Protein AF-A0A531M6L3-F1 (afdb_monomer_lite)

Sequence (122 aa):
MSPLDHKNKARGGADDLPPEIDIEDEALEEIVEPVGPDVAFTAIDWTPHAGDAEGMVGAEVIQTLVKRLPNAPGVYRMMNAAGDVLYVGKARSLKKRVTNYAQGRFHTNRIGRMVRETSTME

Secondary structure (DSSP, 8-state):
----------------PPPP---------------S---TTT----PPPTTSSTT--THHHHHHHGGG--SS-EEEEEE-TTS-EEEEEEESSHHHHHHHHHTT--SSHHHHHHHHH--EE-

Radius of gyration: 31.49 Å; chains: 1; bounding box: 61×101×41 Å

Structure (mmCIF, N/CA/C/O backbone):
data_AF-A0A531M6L3-F1
#
_entry.id   AF-A0A531M6L3-F1
#
loop_
_atom_site.group_PDB
_atom_site.id
_atom_site.type_symbol
_atom_site.label_atom_id
_atom_site.label_alt_id
_atom_site.label_comp_id
_atom_site.label_asym_id
_atom_site.label_entity_id
_atom_site.label_seq_id
_atom_site.pdbx_PDB_ins_code
_atom_site.Cartn_x
_atom_site.Cartn_y
_atom_site.Cartn_z
_atom_site.occupancy
_atom_site.B_iso_or_equiv
_atom_site.auth_seq_id
_atom_site.auth_comp_id
_atom_site.auth_asym_id
_atom_site.auth_atom_id
_atom_site.pdbx_PDB_model_num
ATOM 1 N N . MET A 1 1 ? -38.359 -91.789 29.175 1.00 40.00 1 MET A N 1
ATOM 2 C CA . MET A 1 1 ? -38.162 -90.998 30.406 1.00 40.00 1 MET A CA 1
ATOM 3 C C . MET A 1 1 ? -38.745 -89.608 30.184 1.00 40.00 1 MET A C 1
ATOM 5 O O . MET A 1 1 ? -38.185 -88.911 29.359 1.00 40.00 1 MET A O 1
ATOM 9 N N . SER A 1 2 ? -39.877 -89.306 30.839 1.00 48.59 2 SER A N 1
ATOM 10 C CA . SER A 1 2 ? -40.284 -88.049 31.517 1.00 48.59 2 SER A CA 1
ATOM 11 C C . SER A 1 2 ? -39.943 -86.638 30.961 1.00 48.59 2 SER A C 1
ATOM 13 O O . SER A 1 2 ? -38.944 -86.463 30.281 1.00 48.59 2 SER A O 1
ATOM 15 N N . PRO A 1 3 ? -40.767 -85.609 31.272 1.00 59.28 3 PRO A N 1
ATOM 16 C CA . PRO A 1 3 ? -41.603 -84.909 30.286 1.00 59.28 3 PRO A CA 1
ATOM 17 C C . PRO A 1 3 ? -41.522 -83.363 30.420 1.00 59.28 3 PRO A C 1
ATOM 19 O O . PRO A 1 3 ? -40.656 -82.856 31.124 1.00 59.28 3 PRO A O 1
ATOM 22 N N . LEU A 1 4 ? -42.508 -82.668 29.827 1.00 49.72 4 LEU A N 1
ATOM 23 C CA . LEU A 1 4 ? -43.088 -81.357 30.202 1.00 49.72 4 LEU A CA 1
ATOM 24 C C . LEU A 1 4 ? -42.875 -80.193 29.212 1.00 49.72 4 LEU A C 1
ATOM 26 O O . LEU A 1 4 ? -41.966 -79.385 29.325 1.00 49.72 4 LEU A O 1
ATOM 30 N N . ASP A 1 5 ? -43.798 -80.136 28.252 1.00 52.47 5 ASP A N 1
ATOM 31 C CA . ASP A 1 5 ? -44.897 -79.163 28.204 1.00 52.47 5 ASP A CA 1
ATOM 32 C C . ASP A 1 5 ? -44.679 -77.638 28.039 1.00 52.47 5 ASP A C 1
ATOM 34 O O . ASP A 1 5 ? -44.152 -76.937 28.894 1.00 52.47 5 ASP A O 1
ATOM 38 N N . HIS A 1 6 ? -45.400 -77.162 27.013 1.00 45.28 6 HIS A N 1
ATOM 39 C CA . HIS A 1 6 ? -46.195 -75.929 26.908 1.00 45.28 6 HIS A CA 1
ATOM 40 C C . HIS A 1 6 ? -45.560 -74.578 26.515 1.00 45.28 6 HIS A C 1
ATOM 42 O O . HIS A 1 6 ? -44.973 -73.881 27.332 1.00 45.28 6 HIS A O 1
ATOM 48 N N . LYS A 1 7 ? -46.046 -74.113 25.339 1.00 48.91 7 LYS A N 1
ATOM 49 C CA . LYS A 1 7 ? -46.479 -72.729 24.995 1.00 48.91 7 LYS A CA 1
ATOM 50 C C . LYS A 1 7 ? -45.342 -71.693 24.824 1.00 48.91 7 LYS A C 1
ATOM 52 O O . LYS A 1 7 ? -44.389 -71.687 25.569 1.00 48.91 7 LYS A O 1
ATOM 57 N N . ASN A 1 8 ? -45.361 -70.719 23.910 1.00 43.75 8 ASN A N 1
ATOM 58 C CA . ASN A 1 8 ? -46.429 -70.100 23.131 1.00 43.75 8 ASN A CA 1
ATOM 59 C C . ASN A 1 8 ? -45.804 -69.135 22.086 1.00 43.75 8 ASN A C 1
ATOM 61 O O . ASN A 1 8 ? -44.927 -68.355 22.432 1.00 43.75 8 ASN A O 1
ATOM 65 N N . LYS A 1 9 ? -46.369 -69.115 20.873 1.00 43.97 9 LYS A N 1
ATOM 66 C CA . LYS A 1 9 ? -46.815 -67.926 20.108 1.00 43.97 9 LYS A CA 1
ATOM 67 C C . LYS A 1 9 ? -45.833 -66.782 19.755 1.00 43.97 9 LYS A C 1
ATOM 69 O O . LYS A 1 9 ? -45.601 -65.871 20.537 1.00 43.97 9 LYS A O 1
ATOM 74 N N . ALA A 1 10 ? -45.457 -66.799 18.471 1.00 50.31 10 ALA A N 1
ATOM 75 C CA . ALA A 1 10 ? -45.560 -65.754 17.433 1.00 50.31 10 ALA A CA 1
ATOM 76 C C . ALA A 1 10 ? -45.588 -64.265 17.821 1.00 50.31 10 ALA A C 1
ATOM 78 O O . ALA A 1 10 ? -46.482 -63.888 18.575 1.00 50.31 10 ALA A O 1
ATOM 79 N N . ARG A 1 11 ? -44.785 -63.443 17.109 1.00 40.28 11 ARG A N 1
ATOM 80 C CA . ARG A 1 11 ? -45.147 -62.248 16.278 1.00 40.28 11 ARG A CA 1
ATOM 81 C C . ARG A 1 11 ? -44.000 -62.018 15.266 1.00 40.28 11 ARG A C 1
ATOM 83 O O . ARG A 1 11 ? -42.865 -62.253 15.647 1.00 40.28 11 ARG A O 1
ATOM 90 N N . GLY A 1 12 ? -44.257 -61.836 13.963 1.00 34.22 12 GLY A N 1
ATOM 91 C CA . GLY A 1 12 ? -44.400 -60.526 13.284 1.00 34.22 12 GLY A CA 1
ATOM 92 C C . GLY A 1 12 ? -43.007 -59.997 12.894 1.00 34.22 12 GLY A C 1
ATOM 93 O O . GLY A 1 12 ? -42.131 -60.033 13.738 1.00 34.22 12 GLY A O 1
ATOM 94 N N . GLY A 1 13 ? -42.661 -59.547 11.691 1.00 33.59 13 GLY A N 1
ATOM 95 C CA . GLY A 1 13 ? -43.360 -59.060 10.501 1.00 33.59 13 GLY A CA 1
ATOM 96 C C . GLY A 1 13 ? -42.416 -58.036 9.831 1.00 33.59 13 GLY A C 1
ATOM 97 O O . GLY A 1 13 ? -41.628 -57.442 10.558 1.00 33.59 13 GLY A O 1
ATOM 98 N N . ALA A 1 14 ? -42.542 -57.838 8.509 1.00 42.88 14 ALA A N 1
ATOM 99 C CA . ALA A 1 14 ? -41.983 -56.736 7.694 1.00 42.88 14 ALA A CA 1
ATOM 100 C C . ALA A 1 14 ? -40.436 -56.626 7.639 1.00 42.88 14 ALA A C 1
ATOM 102 O O . ALA A 1 14 ? -39.769 -56.448 8.648 1.00 42.88 14 ALA A O 1
ATOM 103 N N . ASP A 1 15 ? -39.821 -56.948 6.500 1.00 45.75 15 ASP A N 1
ATOM 104 C CA . ASP A 1 15 ? -39.516 -56.036 5.374 1.00 45.75 15 ASP A CA 1
ATOM 105 C C . ASP A 1 15 ? -38.333 -55.087 5.662 1.00 45.75 15 ASP A C 1
ATOM 107 O O . ASP A 1 15 ? -38.419 -54.195 6.501 1.00 45.75 15 ASP A O 1
ATOM 111 N N . ASP A 1 16 ? -37.241 -55.349 4.933 1.00 56.94 16 ASP A N 1
ATOM 112 C CA . ASP A 1 16 ? -36.065 -54.526 4.606 1.00 56.94 16 ASP A CA 1
ATOM 113 C C . ASP A 1 16 ? -35.764 -53.290 5.474 1.00 56.94 16 ASP A C 1
ATOM 115 O O . ASP A 1 16 ? -36.230 -52.176 5.221 1.00 56.94 16 ASP A O 1
ATOM 119 N N . LEU A 1 17 ? -34.834 -53.472 6.415 1.00 57.38 17 LEU A N 1
ATOM 120 C CA . LEU A 1 17 ? -34.028 -52.391 6.978 1.00 57.38 17 LEU A CA 1
ATOM 121 C C . LEU A 1 17 ? -32.728 -52.279 6.153 1.00 57.38 17 LEU A C 1
ATOM 123 O O . LEU A 1 17 ? -32.042 -53.295 5.999 1.00 57.38 17 LEU A O 1
ATOM 127 N N . PRO A 1 18 ? -32.350 -51.102 5.618 1.00 56.09 18 PRO A N 1
ATOM 128 C CA . PRO A 1 18 ? -31.022 -50.931 5.033 1.00 56.09 18 PRO A CA 1
ATOM 129 C C . PRO A 1 18 ? -29.949 -51.096 6.126 1.00 56.09 18 PRO A C 1
ATOM 131 O O . PRO A 1 18 ? -30.222 -50.779 7.287 1.00 56.09 18 PRO A O 1
ATOM 134 N N . PRO A 1 19 ? -28.743 -51.591 5.791 1.00 54.16 19 PRO A N 1
ATOM 135 C CA . PRO A 1 19 ? -27.685 -51.763 6.777 1.00 54.16 19 PRO A CA 1
ATOM 136 C C . PRO A 1 19 ? -27.291 -50.409 7.372 1.00 54.16 19 PRO A C 1
ATOM 138 O O . PRO A 1 19 ? -27.102 -49.432 6.642 1.00 54.16 19 PRO A O 1
ATOM 141 N N . GLU A 1 20 ? -27.175 -50.373 8.699 1.00 43.44 20 GLU A N 1
ATOM 142 C CA . GLU A 1 20 ? -26.568 -49.268 9.432 1.00 43.44 20 GLU A CA 1
ATOM 143 C C . GLU A 1 20 ? -25.143 -49.078 8.906 1.00 43.44 20 GLU A C 1
ATOM 145 O O . GLU A 1 20 ? -24.317 -49.991 8.931 1.00 43.44 20 GLU A O 1
ATOM 150 N N . ILE A 1 21 ? -24.885 -47.905 8.338 1.00 48.72 21 ILE A N 1
ATOM 151 C CA . ILE A 1 21 ? -23.533 -47.483 8.007 1.00 48.72 21 ILE A CA 1
ATOM 152 C C . ILE A 1 21 ? -22.967 -46.958 9.322 1.00 48.72 21 ILE A C 1
ATOM 154 O O . ILE A 1 21 ? -23.379 -45.889 9.775 1.00 48.72 21 ILE A O 1
ATOM 158 N N . ASP A 1 22 ? -22.066 -47.727 9.930 1.00 42.38 22 ASP A N 1
ATOM 159 C CA . ASP A 1 22 ? -21.177 -47.254 10.988 1.00 42.38 22 ASP A CA 1
ATOM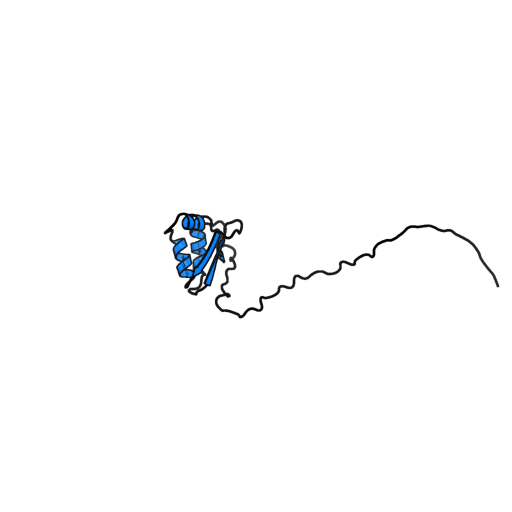 160 C C . ASP A 1 22 ? -20.369 -46.076 10.428 1.00 42.38 22 ASP A C 1
ATOM 162 O O . ASP A 1 22 ? -19.387 -46.252 9.707 1.00 42.38 22 ASP A O 1
ATOM 166 N N . ILE A 1 23 ? -20.816 -44.850 10.706 1.00 50.38 23 ILE A N 1
ATOM 167 C CA . ILE A 1 23 ? -20.025 -43.639 10.470 1.00 50.38 23 ILE A CA 1
ATOM 168 C C . ILE A 1 23 ? -19.167 -43.429 11.719 1.00 50.38 23 ILE A C 1
ATOM 170 O O . ILE A 1 23 ? -19.399 -42.529 12.520 1.00 50.38 23 ILE A O 1
ATOM 174 N N . GLU A 1 24 ? -18.187 -44.309 11.887 1.00 51.41 24 GLU A N 1
ATOM 175 C CA . GLU A 1 24 ? -17.017 -44.077 12.725 1.00 51.41 24 GLU A CA 1
ATOM 176 C C . GLU A 1 24 ? -15.829 -43.880 11.783 1.00 51.41 24 GLU A C 1
ATOM 178 O O . GLU A 1 24 ? -15.058 -44.798 11.527 1.00 51.41 24 GLU A O 1
ATOM 183 N N . ASP A 1 25 ? -15.710 -42.684 11.211 1.00 49.97 25 ASP A N 1
ATOM 184 C CA . ASP A 1 25 ? -14.441 -42.250 10.631 1.00 49.97 25 ASP A CA 1
ATOM 185 C C . ASP A 1 25 ? -14.302 -40.747 10.862 1.00 49.97 25 ASP A C 1
ATOM 187 O O . ASP A 1 25 ? -14.784 -39.886 10.120 1.00 49.97 25 ASP A O 1
ATOM 191 N N . GLU A 1 26 ? -13.721 -40.450 12.017 1.00 54.16 26 GLU A N 1
ATOM 192 C CA . GLU A 1 26 ? -13.240 -39.144 12.417 1.00 54.16 26 GLU A CA 1
ATOM 193 C C . GLU A 1 26 ? -12.127 -38.762 11.438 1.00 54.16 26 GLU A C 1
ATOM 195 O O . GLU A 1 26 ? -10.960 -39.106 11.621 1.00 54.16 26 GLU A O 1
ATOM 200 N N . ALA A 1 27 ? -12.516 -38.105 10.342 1.00 51.31 27 ALA A N 1
ATOM 201 C CA . ALA A 1 27 ? -11.600 -37.533 9.372 1.00 51.31 27 ALA A CA 1
ATOM 202 C C . ALA A 1 27 ? -10.786 -36.433 10.064 1.00 51.31 27 ALA A C 1
ATOM 204 O O . ALA A 1 27 ? -11.135 -35.254 10.040 1.00 51.31 27 ALA A O 1
ATOM 205 N N . LEU A 1 28 ? -9.701 -36.850 10.716 1.00 53.31 28 LEU A N 1
ATOM 206 C CA . LEU A 1 28 ? -8.573 -36.003 11.050 1.00 53.31 28 LEU A CA 1
ATOM 207 C C . LEU A 1 28 ? -8.190 -35.281 9.760 1.00 53.31 28 LEU A C 1
ATOM 209 O O . LEU A 1 28 ? -7.718 -35.905 8.810 1.00 53.31 28 LEU A O 1
ATOM 213 N N . GLU A 1 29 ? -8.454 -33.978 9.711 1.00 51.75 29 GLU A N 1
ATOM 214 C CA . GLU A 1 29 ? -7.955 -33.109 8.656 1.00 51.75 29 GLU A CA 1
ATOM 215 C C . GLU A 1 29 ? -6.426 -33.202 8.672 1.00 51.75 29 GLU A C 1
ATOM 217 O O . GLU A 1 29 ? -5.741 -32.576 9.481 1.00 51.75 29 GLU A O 1
ATOM 222 N N . GLU A 1 30 ? -5.886 -34.060 7.811 1.00 48.41 30 GLU A N 1
ATOM 223 C CA . GLU A 1 30 ? -4.457 -34.187 7.601 1.00 48.41 30 GLU A CA 1
ATOM 224 C C . GLU A 1 30 ? -3.979 -32.875 6.973 1.00 48.41 30 GLU A C 1
ATOM 226 O O . GLU A 1 30 ? -4.286 -32.550 5.824 1.00 48.41 30 GL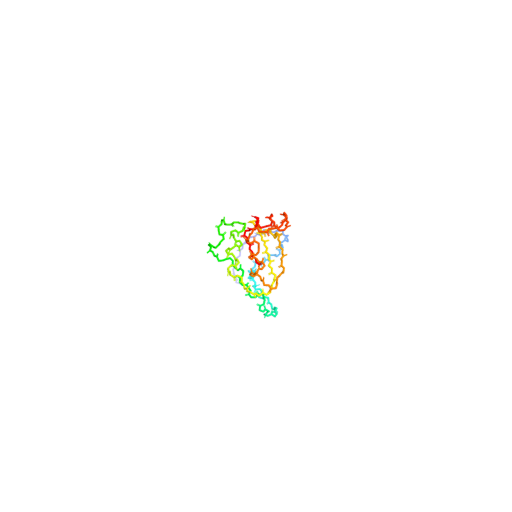U A O 1
ATOM 231 N N . ILE A 1 31 ? -3.273 -32.075 7.770 1.00 58.12 31 ILE A N 1
ATOM 232 C CA . ILE A 1 31 ? -2.652 -30.829 7.334 1.00 58.12 31 ILE A CA 1
ATOM 233 C C . ILE A 1 31 ? -1.555 -31.210 6.333 1.00 58.12 31 ILE A C 1
ATOM 235 O O . ILE A 1 31 ? -0.435 -31.544 6.713 1.00 58.12 31 ILE A O 1
ATOM 239 N N . VAL A 1 32 ? -1.887 -31.209 5.041 1.00 54.62 32 VAL A N 1
ATOM 240 C CA . VAL A 1 32 ? -0.924 -31.479 3.970 1.00 54.62 32 VAL A CA 1
ATOM 241 C C . VAL A 1 32 ? 0.046 -30.302 3.896 1.00 54.62 32 VAL A C 1
ATOM 243 O O . VAL A 1 32 ? -0.289 -29.241 3.365 1.00 54.62 32 VAL A O 1
ATOM 246 N N . GLU A 1 33 ? 1.258 -30.472 4.423 1.00 59.00 33 GLU A N 1
ATOM 247 C CA . GLU A 1 33 ? 2.310 -29.475 4.232 1.00 59.00 33 GLU A CA 1
ATOM 248 C C . GLU A 1 33 ? 2.677 -29.375 2.737 1.00 59.00 33 GLU A C 1
ATOM 250 O O . GLU A 1 33 ? 2.844 -30.398 2.061 1.00 59.00 33 GLU A O 1
ATOM 255 N N . PRO A 1 34 ? 2.792 -28.160 2.170 1.00 64.50 34 PRO A N 1
ATOM 256 C CA . PRO A 1 34 ? 3.044 -27.996 0.746 1.00 64.50 34 PRO A CA 1
ATOM 257 C C . PRO A 1 34 ? 4.459 -28.477 0.385 1.00 64.50 34 PRO A C 1
ATOM 259 O O . PRO A 1 34 ? 5.449 -27.821 0.692 1.00 64.50 34 PRO A O 1
ATOM 262 N N . VAL A 1 35 ? 4.554 -29.592 -0.350 1.00 59.53 35 VAL A N 1
ATOM 263 C CA . VAL A 1 35 ? 5.814 -30.233 -0.798 1.00 59.53 35 VAL A CA 1
ATOM 264 C C . VAL A 1 35 ? 6.473 -29.500 -1.989 1.00 59.53 35 VAL A C 1
ATOM 266 O O . VAL A 1 35 ? 6.982 -30.108 -2.932 1.00 59.53 35 VAL A O 1
ATOM 269 N N . GLY A 1 36 ? 6.417 -28.167 -1.997 1.00 62.28 36 GLY A N 1
ATOM 270 C CA . GLY A 1 36 ? 7.105 -27.330 -2.981 1.00 62.28 36 GLY A CA 1
ATOM 271 C C . GLY A 1 36 ? 8.580 -27.123 -2.615 1.00 62.28 36 GLY A C 1
ATOM 272 O O . GLY A 1 36 ? 8.949 -27.296 -1.455 1.00 62.28 36 GLY A O 1
ATOM 273 N N . PRO A 1 37 ? 9.454 -26.739 -3.566 1.00 57.16 37 PRO A N 1
ATOM 274 C CA . PRO A 1 37 ? 10.795 -26.292 -3.206 1.00 57.16 37 PRO A CA 1
ATOM 275 C C . PRO A 1 37 ? 10.684 -25.137 -2.205 1.00 57.16 37 PRO A C 1
ATOM 277 O O . PRO A 1 37 ? 9.937 -24.192 -2.462 1.00 57.16 37 PRO A O 1
ATOM 280 N N . ASP A 1 38 ? 11.431 -25.215 -1.099 1.00 55.81 38 ASP A N 1
ATOM 281 C CA . ASP A 1 38 ? 11.583 -24.136 -0.117 1.00 55.81 38 ASP A CA 1
ATOM 282 C C . ASP A 1 38 ? 12.307 -22.965 -0.787 1.00 55.81 38 ASP A C 1
ATOM 284 O O . ASP A 1 38 ? 13.532 -22.812 -0.786 1.00 55.81 38 ASP A O 1
ATOM 288 N N . VAL A 1 39 ? 11.531 -22.193 -1.532 1.00 55.75 39 VAL A N 1
ATOM 289 C CA . VAL A 1 39 ? 12.007 -21.003 -2.192 1.00 55.75 39 VAL A CA 1
ATOM 290 C C . VAL A 1 39 ? 12.009 -19.911 -1.140 1.00 55.75 39 VAL A C 1
ATOM 292 O O . VAL A 1 39 ? 10.965 -19.462 -0.696 1.00 55.75 39 VAL A O 1
ATOM 295 N N . ALA A 1 40 ? 13.188 -19.415 -0.770 1.00 54.81 40 ALA A N 1
ATOM 296 C CA . ALA A 1 40 ? 13.349 -18.388 0.265 1.00 54.81 40 ALA A CA 1
ATOM 297 C C . ALA A 1 40 ? 12.488 -17.107 0.077 1.00 54.81 40 ALA A C 1
ATOM 299 O O . ALA A 1 40 ? 12.429 -16.273 0.976 1.00 54.81 40 ALA A O 1
ATOM 300 N N . PHE A 1 41 ? 11.821 -16.920 -1.074 1.00 55.09 41 PHE A N 1
ATOM 301 C CA . PHE A 1 41 ? 10.836 -15.854 -1.286 1.00 55.09 41 PHE A CA 1
ATOM 302 C C . PHE A 1 41 ? 9.427 -16.155 -0.732 1.00 55.09 41 PHE A C 1
ATOM 304 O O . PHE A 1 41 ? 8.653 -15.211 -0.591 1.00 55.09 41 PHE A O 1
ATOM 311 N N . THR A 1 42 ? 9.072 -17.413 -0.436 1.00 57.62 42 THR A N 1
ATOM 312 C CA . THR A 1 42 ? 7.785 -17.801 0.183 1.00 57.62 42 THR A CA 1
ATOM 313 C C . THR A 1 42 ? 7.831 -17.816 1.706 1.00 57.62 42 THR A C 1
ATOM 315 O O . THR A 1 42 ? 6.779 -17.787 2.329 1.00 57.62 42 THR A O 1
ATOM 318 N N . ALA A 1 43 ? 9.017 -17.779 2.316 1.00 63.53 43 ALA A N 1
ATOM 319 C CA . ALA A 1 43 ? 9.204 -17.751 3.771 1.00 63.53 43 ALA A CA 1
ATOM 320 C C . ALA A 1 43 ? 8.956 -16.362 4.401 1.00 63.53 43 ALA A C 1
ATOM 322 O O . ALA A 1 43 ? 9.603 -15.983 5.378 1.00 63.53 43 ALA A O 1
ATOM 323 N N . ILE A 1 44 ? 8.073 -15.552 3.811 1.00 74.50 44 ILE A N 1
ATOM 324 C CA . ILE A 1 44 ? 7.679 -14.281 4.417 1.00 74.50 44 ILE A CA 1
ATOM 325 C C . ILE A 1 44 ? 6.570 -14.591 5.409 1.00 74.50 44 ILE A C 1
ATOM 327 O O . ILE A 1 44 ? 5.482 -15.007 5.022 1.00 74.50 44 ILE A O 1
ATOM 331 N N . ASP A 1 45 ? 6.866 -14.383 6.686 1.00 72.44 45 ASP A N 1
ATO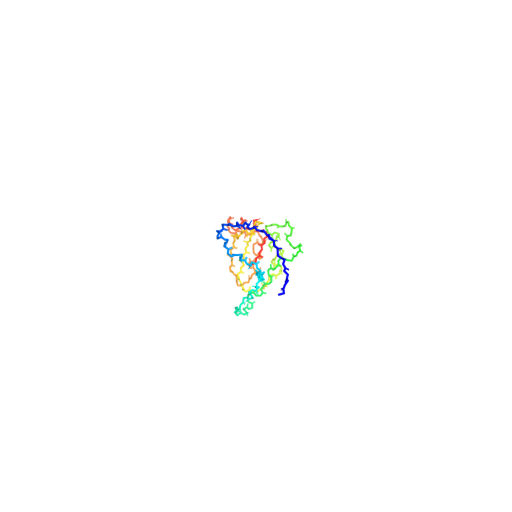M 332 C CA . ASP A 1 45 ? 5.871 -14.461 7.743 1.00 72.44 45 ASP A CA 1
ATOM 333 C C . ASP A 1 45 ? 4.925 -13.255 7.641 1.00 72.44 45 ASP A C 1
ATOM 335 O O . ASP A 1 45 ? 5.235 -12.138 8.067 1.00 72.44 45 ASP A O 1
ATOM 339 N N . TRP A 1 46 ? 3.784 -13.491 6.998 1.00 71.69 46 TRP A N 1
ATOM 340 C CA . TRP A 1 46 ? 2.679 -12.542 6.879 1.00 71.69 46 TRP A CA 1
ATOM 341 C C . TRP A 1 46 ? 1.683 -12.653 8.032 1.00 71.69 46 TRP A C 1
ATOM 343 O O . TRP A 1 46 ? 0.694 -11.919 8.049 1.00 71.69 46 TRP A O 1
ATOM 353 N N . THR A 1 47 ? 1.928 -13.549 8.994 1.00 68.62 47 THR A N 1
ATOM 354 C CA . THR A 1 47 ? 0.987 -13.827 10.073 1.00 68.62 47 THR A CA 1
ATOM 355 C C . THR A 1 47 ? 0.753 -12.540 10.866 1.00 68.62 47 THR A C 1
ATOM 357 O O . THR A 1 47 ? 1.704 -11.961 11.421 1.00 68.62 47 THR A O 1
ATOM 360 N N . PRO A 1 48 ? -0.496 -12.040 10.920 1.00 63.34 48 PRO A N 1
ATOM 361 C CA . PRO A 1 48 ? -0.819 -10.893 11.743 1.00 63.34 48 PRO A CA 1
ATOM 362 C C . PRO A 1 48 ? -0.469 -11.244 13.185 1.00 63.34 48 PRO A C 1
ATOM 364 O O . PRO A 1 48 ? -1.025 -12.175 13.762 1.00 63.34 48 PRO A O 1
ATOM 367 N N . HIS A 1 49 ? 0.480 -10.522 13.769 1.00 62.22 49 HIS A N 1
ATOM 368 C CA . HIS A 1 49 ? 0.726 -10.645 15.196 1.00 62.22 49 HIS A CA 1
ATOM 369 C C . HIS A 1 49 ? -0.377 -9.861 15.918 1.00 62.22 49 HIS A C 1
ATOM 371 O O . HIS A 1 49 ? -0.766 -8.764 15.497 1.00 62.22 49 HIS A O 1
ATOM 377 N N . ALA A 1 50 ? -0.941 -10.470 16.961 1.00 52.28 50 ALA A N 1
ATOM 378 C CA . ALA A 1 50 ? -2.038 -9.886 17.718 1.00 52.28 50 ALA A CA 1
ATOM 379 C C . ALA A 1 50 ? -1.632 -8.498 18.252 1.00 52.28 50 ALA A C 1
ATOM 381 O O . ALA A 1 50 ? -0.638 -8.371 18.966 1.00 52.28 50 ALA A O 1
ATOM 382 N N . GLY A 1 51 ? -2.399 -7.467 17.883 1.00 59.31 51 GLY A N 1
ATOM 383 C CA . GLY A 1 51 ? -2.241 -6.092 18.370 1.00 59.31 51 GLY A CA 1
ATOM 384 C C . GLY A 1 51 ? -1.644 -5.070 17.392 1.00 59.31 51 GLY A C 1
ATOM 385 O O . GLY A 1 51 ? -1.688 -3.878 17.679 1.00 59.31 51 GLY A O 1
ATOM 386 N N . ASP A 1 52 ? -1.128 -5.467 16.224 1.00 62.56 52 ASP A N 1
ATOM 387 C CA . ASP A 1 52 ? -0.408 -4.518 15.346 1.00 62.56 52 ASP A CA 1
ATOM 388 C C . ASP A 1 52 ? -1.274 -3.761 14.333 1.00 62.56 52 ASP A C 1
ATOM 390 O O . ASP A 1 52 ? -0.813 -2.818 13.690 1.00 62.56 52 ASP A O 1
ATOM 394 N N . ALA A 1 53 ? -2.525 -4.175 14.167 1.00 64.56 53 ALA A N 1
ATOM 395 C CA . ALA A 1 53 ? -3.439 -3.625 13.166 1.00 64.56 53 ALA A CA 1
ATOM 396 C C . ALA A 1 53 ? -4.882 -3.497 13.675 1.00 64.56 53 ALA A C 1
ATOM 398 O O . ALA A 1 53 ? -5.784 -3.167 12.908 1.00 64.56 53 ALA A O 1
ATOM 399 N N . GLU A 1 54 ? -5.127 -3.778 14.955 1.00 70.25 54 GLU A N 1
ATOM 400 C CA . GLU A 1 54 ? -6.481 -3.895 15.486 1.00 70.25 54 GLU A CA 1
ATOM 401 C C . GLU A 1 54 ? -7.175 -2.522 15.487 1.00 70.25 54 GLU A C 1
ATOM 403 O O . GLU A 1 54 ? -6.747 -1.582 16.154 1.00 70.25 54 GLU A O 1
ATOM 408 N N . GLY A 1 55 ? -8.211 -2.383 14.655 1.00 79.19 55 GLY A N 1
ATOM 409 C CA . GLY A 1 55 ? -8.942 -1.127 14.455 1.00 79.19 55 GLY A CA 1
ATOM 410 C C . GLY A 1 55 ? -8.276 -0.107 13.519 1.00 79.19 55 GLY A C 1
ATOM 411 O O . GLY A 1 55 ? -8.872 0.939 13.267 1.00 79.19 55 GLY A O 1
ATOM 412 N N . MET A 1 56 ? -7.088 -0.392 12.972 1.00 87.69 56 MET A N 1
ATOM 413 C CA . MET A 1 56 ? -6.424 0.479 11.995 1.00 87.69 56 MET A CA 1
ATOM 414 C C . MET A 1 56 ? -6.830 0.115 10.566 1.00 87.69 56 MET A C 1
ATOM 416 O O . MET A 1 56 ? -6.932 -1.053 10.200 1.00 87.69 56 MET A O 1
ATOM 420 N N . VAL A 1 57 ? -7.003 1.131 9.724 1.00 91.88 57 VAL A N 1
ATOM 421 C CA . VAL A 1 57 ? -7.252 0.975 8.285 1.00 91.88 57 VAL A CA 1
ATOM 422 C C . VAL A 1 57 ? -6.410 1.978 7.513 1.00 91.88 57 VAL A C 1
ATOM 424 O O . VAL A 1 57 ? -5.859 2.930 8.073 1.00 91.88 57 VAL A O 1
ATOM 427 N N . GLY A 1 58 ? -6.314 1.812 6.202 1.00 93.56 58 GLY A N 1
ATOM 428 C CA . GLY A 1 58 ? -5.742 2.863 5.385 1.00 93.56 58 GLY A CA 1
ATOM 429 C C . GLY A 1 58 ? -4.214 2.853 5.335 1.00 93.56 58 GLY A C 1
ATOM 430 O O . GLY A 1 58 ? -3.539 1.827 5.370 1.00 93.56 58 GLY A O 1
ATOM 431 N N . ALA A 1 59 ? -3.643 4.056 5.278 1.00 93.75 59 ALA A N 1
ATOM 432 C CA . ALA A 1 59 ? -2.196 4.240 5.302 1.00 93.75 59 ALA A CA 1
ATOM 433 C C . ALA A 1 59 ? -1.564 3.838 6.648 1.00 93.75 59 ALA A C 1
ATOM 435 O O . ALA A 1 59 ? -0.413 3.406 6.656 1.00 93.75 59 ALA A O 1
ATOM 436 N N . GLU A 1 60 ? -2.301 3.954 7.757 1.00 92.31 60 GLU A N 1
ATOM 437 C CA . GLU A 1 60 ? -1.800 3.666 9.107 1.00 92.31 60 GLU A CA 1
ATOM 438 C C . GLU A 1 60 ? -1.462 2.183 9.267 1.00 92.31 60 GLU A C 1
ATOM 440 O O . GLU A 1 60 ? -0.334 1.838 9.625 1.00 92.31 60 GLU A O 1
ATOM 445 N N . VAL A 1 61 ? -2.388 1.297 8.887 1.00 92.69 61 VAL A N 1
ATOM 446 C CA . VAL A 1 61 ? -2.145 -0.149 8.952 1.00 92.69 61 VAL A CA 1
ATOM 447 C C . VAL A 1 61 ? -1.024 -0.580 8.007 1.00 92.69 61 VAL A C 1
ATOM 449 O O . VAL A 1 61 ? -0.131 -1.332 8.396 1.00 92.69 61 VAL A O 1
ATOM 452 N N . ILE A 1 62 ? -0.976 -0.015 6.794 1.00 93.56 62 ILE A N 1
ATOM 453 C CA . ILE A 1 62 ? 0.107 -0.278 5.835 1.00 93.56 62 ILE A CA 1
ATOM 454 C C . ILE A 1 62 ? 1.460 0.161 6.417 1.00 93.56 62 ILE A C 1
ATOM 456 O O . ILE A 1 62 ? 2.465 -0.533 6.245 1.00 93.56 62 ILE A O 1
ATOM 460 N N . GLN A 1 63 ? 1.507 1.293 7.126 1.00 92.94 63 GLN A N 1
ATOM 461 C CA . GLN A 1 63 ? 2.725 1.794 7.761 1.00 92.94 63 GLN A CA 1
ATOM 462 C C . GLN A 1 63 ? 3.197 0.909 8.922 1.00 92.94 63 GLN A C 1
ATOM 464 O O . GLN A 1 63 ? 4.404 0.824 9.172 1.00 92.94 63 GLN A O 1
ATOM 469 N N . THR A 1 64 ? 2.288 0.237 9.623 1.00 91.31 64 THR A N 1
ATOM 470 C CA . THR A 1 64 ? 2.670 -0.739 10.647 1.00 91.31 64 THR A CA 1
ATOM 471 C C . THR A 1 64 ? 3.189 -2.026 10.012 1.00 91.31 64 THR A C 1
ATOM 473 O O . THR A 1 64 ? 4.309 -2.446 10.318 1.00 91.31 64 THR A O 1
ATOM 476 N N . LEU A 1 65 ? 2.453 -2.590 9.051 1.00 89.56 65 LEU A N 1
ATOM 477 C CA . LEU A 1 65 ? 2.808 -3.850 8.389 1.00 89.56 65 LEU A CA 1
ATOM 478 C C . LEU A 1 65 ? 4.134 -3.756 7.614 1.00 89.56 65 LEU A C 1
ATOM 480 O O . LEU A 1 65 ? 4.972 -4.656 7.690 1.00 89.56 65 LEU A O 1
ATOM 484 N N . VAL A 1 66 ? 4.408 -2.630 6.941 1.00 91.56 66 VAL A N 1
ATOM 485 C CA . VAL A 1 66 ? 5.634 -2.461 6.137 1.00 91.56 66 VAL A CA 1
ATOM 486 C C . VAL A 1 66 ? 6.932 -2.561 6.944 1.00 91.56 66 VAL A C 1
ATOM 488 O O . VAL A 1 66 ? 7.989 -2.875 6.388 1.00 91.56 66 VAL A O 1
ATOM 491 N N . LYS A 1 67 ? 6.894 -2.310 8.260 1.00 90.00 67 LYS A N 1
ATOM 492 C CA . LYS A 1 67 ? 8.092 -2.371 9.115 1.00 90.00 67 LYS A CA 1
ATOM 493 C C . LYS A 1 67 ? 8.694 -3.775 9.143 1.00 90.00 67 LYS A C 1
ATOM 495 O O . LYS A 1 67 ? 9.922 -3.886 9.185 1.00 90.00 67 LYS A O 1
ATOM 500 N N . ARG A 1 68 ? 7.841 -4.797 9.034 1.00 87.06 68 ARG A N 1
ATOM 501 C CA . ARG A 1 68 ? 8.178 -6.227 9.080 1.00 87.06 68 ARG A CA 1
ATOM 502 C C . ARG A 1 68 ? 8.616 -6.794 7.740 1.00 87.06 68 ARG A C 1
ATOM 504 O O . ARG A 1 68 ? 9.259 -7.833 7.697 1.00 87.06 68 ARG A O 1
ATOM 511 N N . LEU A 1 69 ? 8.320 -6.093 6.647 1.00 89.69 69 LEU A N 1
ATOM 512 C CA . LEU A 1 69 ? 8.597 -6.617 5.318 1.00 89.69 69 LEU A CA 1
ATOM 513 C C . LEU A 1 69 ? 10.097 -6.680 5.016 1.00 89.69 69 LEU A C 1
ATOM 515 O O . LEU A 1 69 ? 10.840 -5.736 5.332 1.00 89.69 69 LEU A O 1
ATOM 519 N N . PRO A 1 70 ? 10.546 -7.742 4.324 1.00 91.19 70 PRO A N 1
ATOM 520 C CA . PRO A 1 70 ? 11.922 -7.856 3.885 1.00 91.19 70 PRO A CA 1
ATOM 521 C C . PRO A 1 70 ? 12.218 -6.895 2.726 1.00 91.19 70 PRO A C 1
ATOM 523 O O . PRO A 1 70 ? 11.354 -6.497 1.934 1.00 91.19 70 PRO A O 1
ATOM 526 N N . ASN A 1 71 ? 13.500 -6.570 2.562 1.00 93.69 71 ASN A N 1
ATOM 527 C CA . ASN A 1 71 ? 14.009 -5.884 1.372 1.00 93.69 71 ASN A CA 1
ATOM 528 C C . ASN A 1 71 ? 14.261 -6.870 0.213 1.00 93.69 71 ASN A C 1
ATOM 530 O O . ASN A 1 71 ? 15.285 -6.787 -0.457 1.00 93.69 71 ASN A O 1
ATOM 534 N N . ALA A 1 72 ? 13.322 -7.784 -0.025 1.00 91.75 72 ALA A N 1
ATOM 535 C CA . ALA A 1 72 ? 13.430 -8.869 -0.997 1.00 91.75 72 ALA A CA 1
ATOM 536 C C . ALA A 1 72 ? 12.303 -8.801 -2.048 1.00 91.75 72 ALA A C 1
ATOM 538 O O . ALA A 1 72 ? 11.282 -8.136 -1.810 1.00 91.75 72 ALA A O 1
ATOM 539 N N . PRO A 1 73 ? 12.483 -9.431 -3.223 1.00 94.06 73 PRO A N 1
ATOM 540 C CA . PRO A 1 73 ? 11.419 -9.568 -4.207 1.00 94.06 73 PRO A CA 1
ATOM 541 C C . PRO A 1 73 ? 10.310 -10.494 -3.704 1.00 94.06 73 PRO A C 1
ATOM 543 O O . PRO A 1 73 ? 10.569 -11.429 -2.955 1.00 94.06 73 PRO A O 1
ATOM 546 N N . GLY A 1 74 ? 9.083 -10.247 -4.153 1.00 92.31 74 GLY A N 1
ATOM 547 C CA . GLY A 1 74 ? 7.936 -11.076 -3.802 1.00 92.31 74 GLY A CA 1
ATOM 548 C C . GLY A 1 74 ? 6.629 -10.572 -4.400 1.00 92.31 74 GLY A C 1
ATOM 549 O O . GLY A 1 74 ? 6.589 -9.555 -5.110 1.00 92.31 74 GLY A O 1
ATOM 550 N N . VAL A 1 75 ? 5.563 -11.302 -4.100 1.00 93.75 75 VAL A N 1
ATOM 551 C CA . VAL A 1 75 ? 4.173 -10.946 -4.396 1.00 93.75 75 VAL A CA 1
ATOM 552 C C . VAL A 1 75 ? 3.483 -10.638 -3.071 1.00 93.75 75 VAL A C 1
ATOM 554 O O . VAL A 1 75 ? 3.853 -11.216 -2.058 1.00 93.75 75 VAL A O 1
ATOM 557 N N . TYR A 1 76 ? 2.546 -9.695 -3.082 1.00 93.38 76 TYR A N 1
ATOM 558 C CA . TYR A 1 76 ? 1.724 -9.348 -1.927 1.00 93.38 76 TYR A CA 1
ATOM 559 C C . TYR A 1 76 ? 0.282 -9.085 -2.352 1.00 93.38 76 TYR A C 1
ATOM 561 O O . TYR A 1 76 ? 0.016 -8.700 -3.501 1.00 93.38 76 TYR A O 1
ATOM 569 N N . ARG A 1 77 ? -0.634 -9.233 -1.405 1.00 94.69 77 ARG A N 1
ATOM 570 C CA . ARG A 1 77 ? -2.056 -8.932 -1.500 1.00 94.69 77 ARG A CA 1
ATOM 571 C C . ARG A 1 77 ? -2.426 -7.895 -0.442 1.00 94.69 77 ARG A C 1
ATOM 573 O O . ARG A 1 77 ? -1.833 -7.819 0.627 1.00 94.69 77 ARG A O 1
ATOM 580 N N . MET A 1 78 ? -3.384 -7.042 -0.778 1.00 95.06 78 MET A N 1
ATOM 581 C CA . MET A 1 78 ? -4.013 -6.104 0.152 1.00 95.06 78 MET A CA 1
ATOM 582 C C . MET A 1 78 ? -5.492 -6.440 0.213 1.00 95.06 78 MET A C 1
ATOM 584 O O . MET A 1 78 ? -6.125 -6.575 -0.839 1.00 95.06 78 MET A O 1
ATOM 588 N N . MET A 1 79 ? -6.018 -6.572 1.424 1.00 95.12 79 MET A N 1
ATOM 589 C CA . MET A 1 79 ? -7.385 -7.017 1.672 1.00 95.12 79 MET A CA 1
ATOM 590 C C . MET A 1 79 ? -8.173 -5.966 2.447 1.00 95.12 79 MET A C 1
ATOM 592 O O . MET A 1 79 ? -7.594 -5.161 3.182 1.00 95.12 79 MET A O 1
ATOM 596 N N . ASN A 1 80 ? -9.489 -5.955 2.244 1.00 94.94 80 ASN A N 1
ATOM 597 C CA . ASN A 1 80 ? -10.407 -5.122 3.015 1.00 94.94 80 ASN A CA 1
ATOM 598 C C . ASN A 1 80 ? -10.751 -5.772 4.369 1.00 94.94 80 ASN A C 1
ATOM 600 O O . ASN A 1 80 ? -10.382 -6.912 4.650 1.00 94.94 80 ASN A O 1
ATOM 604 N N . ALA A 1 81 ? -11.520 -5.061 5.199 1.00 92.31 81 ALA A N 1
ATOM 605 C CA . ALA A 1 81 ? -11.954 -5.559 6.507 1.00 92.31 81 ALA A CA 1
ATOM 606 C C . ALA A 1 81 ? -12.836 -6.824 6.446 1.00 92.31 81 ALA A C 1
ATOM 608 O O . ALA A 1 81 ? -12.934 -7.531 7.442 1.00 92.31 81 ALA A O 1
ATOM 609 N N . ALA A 1 82 ? -13.458 -7.113 5.298 1.00 92.00 82 ALA A N 1
ATOM 610 C CA . ALA A 1 82 ? -14.234 -8.331 5.065 1.00 92.00 82 ALA A CA 1
ATOM 611 C C . ALA A 1 82 ? -13.369 -9.520 4.595 1.00 92.00 82 ALA A C 1
ATOM 613 O O . ALA A 1 82 ? -13.877 -10.632 4.495 1.00 92.00 82 ALA A O 1
ATOM 614 N N . GLY A 1 83 ? -12.078 -9.302 4.321 1.00 90.69 83 GLY A N 1
ATOM 615 C CA . GLY A 1 83 ? -11.164 -10.309 3.780 1.00 90.69 83 GLY A CA 1
ATOM 616 C C . GLY A 1 83 ? -11.116 -10.373 2.249 1.00 90.69 83 GLY A C 1
ATOM 617 O O . GLY A 1 83 ? -10.396 -11.203 1.701 1.00 90.69 83 GLY A O 1
ATOM 618 N N . ASP A 1 84 ? -11.824 -9.496 1.529 1.00 95.00 84 ASP A N 1
ATOM 619 C CA . ASP A 1 84 ? -11.766 -9.475 0.066 1.00 95.00 84 ASP A CA 1
ATOM 620 C C . ASP A 1 84 ? -10.448 -8.880 -0.427 1.00 95.00 84 ASP A C 1
ATOM 622 O O . ASP A 1 84 ? -9.994 -7.830 0.041 1.00 95.00 84 ASP A O 1
ATOM 626 N N . VAL A 1 85 ? -9.875 -9.491 -1.465 1.00 95.94 85 VAL A N 1
ATOM 627 C CA . VAL A 1 85 ? -8.657 -8.995 -2.110 1.00 95.94 85 VAL A CA 1
ATOM 628 C C . VAL A 1 85 ? -8.957 -7.738 -2.931 1.00 95.94 85 VAL A C 1
ATOM 630 O O . VAL A 1 85 ? -9.604 -7.783 -3.977 1.00 95.94 85 VAL A O 1
ATOM 633 N N . LEU A 1 86 ? -8.403 -6.604 -2.504 1.00 95.88 86 LEU A N 1
ATOM 634 C CA . LEU A 1 86 ? -8.491 -5.321 -3.208 1.00 95.88 86 LEU A CA 1
ATOM 635 C C . LEU A 1 86 ? -7.439 -5.194 -4.311 1.00 95.88 86 LEU A C 1
ATOM 637 O O . LEU A 1 86 ? -7.648 -4.533 -5.337 1.00 95.88 86 LEU A O 1
ATOM 641 N N . TYR A 1 87 ? -6.260 -5.766 -4.070 1.00 96.12 87 TYR A N 1
ATOM 642 C CA . TYR A 1 87 ? -5.104 -5.586 -4.932 1.00 96.12 87 TYR A CA 1
ATOM 643 C C . TYR A 1 87 ? -4.072 -6.691 -4.741 1.00 96.12 87 TYR A C 1
ATOM 645 O O . TYR A 1 87 ? -3.803 -7.110 -3.621 1.00 96.12 87 TYR A O 1
ATOM 653 N N . VAL A 1 88 ? -3.439 -7.092 -5.845 1.00 95.69 88 VAL A N 1
ATOM 654 C CA . VAL A 1 88 ? -2.273 -7.980 -5.862 1.00 95.69 88 VAL A CA 1
ATOM 655 C C . VAL A 1 88 ? -1.141 -7.271 -6.589 1.00 95.69 88 VAL A C 1
ATOM 657 O O . VAL A 1 88 ? -1.331 -6.719 -7.677 1.00 95.69 88 VAL A O 1
ATOM 660 N N . GLY A 1 89 ? 0.049 -7.268 -5.997 1.00 94.06 89 GLY A N 1
ATOM 661 C CA . GLY A 1 89 ? 1.222 -6.628 -6.570 1.00 94.06 89 GLY A CA 1
ATOM 662 C C . GLY A 1 89 ? 2.453 -7.512 -6.502 1.00 94.06 89 GLY A C 1
ATOM 663 O O . GLY A 1 89 ? 2.664 -8.230 -5.538 1.00 94.06 89 GLY A O 1
ATOM 664 N N . LYS A 1 90 ? 3.320 -7.396 -7.509 1.00 95.19 90 LYS A N 1
ATOM 665 C CA . LYS A 1 90 ? 4.693 -7.910 -7.451 1.00 95.19 90 LYS A CA 1
ATOM 666 C C . LYS A 1 90 ? 5.678 -6.768 -7.254 1.00 95.19 90 LYS A C 1
ATOM 668 O O . LYS A 1 90 ? 5.477 -5.669 -7.783 1.00 95.19 90 LYS A O 1
ATOM 673 N N . ALA A 1 91 ? 6.758 -7.019 -6.529 1.00 95.75 91 ALA A N 1
ATOM 674 C CA . ALA A 1 91 ? 7.808 -6.037 -6.306 1.00 95.75 91 ALA A CA 1
ATOM 675 C C . ALA A 1 91 ? 9.195 -6.678 -6.330 1.00 95.75 91 ALA A C 1
ATOM 677 O O . ALA A 1 91 ? 9.364 -7.828 -5.947 1.00 95.75 91 ALA A O 1
ATOM 678 N N . ARG A 1 92 ? 10.206 -5.894 -6.730 1.00 95.00 92 ARG A N 1
ATOM 679 C CA . ARG A 1 92 ? 11.624 -6.256 -6.537 1.00 95.00 92 ARG A CA 1
ATOM 680 C C . ARG A 1 92 ? 12.079 -6.098 -5.082 1.00 95.00 92 ARG A C 1
ATOM 682 O O . ARG A 1 92 ? 13.056 -6.703 -4.675 1.00 95.00 92 ARG A O 1
ATOM 689 N N . SER A 1 93 ? 11.394 -5.239 -4.333 1.00 95.19 93 SER A N 1
ATOM 690 C CA . SER A 1 93 ? 11.569 -5.029 -2.899 1.00 95.19 93 SER A CA 1
ATOM 691 C C . SER A 1 93 ? 10.196 -4.722 -2.323 1.00 95.19 93 SER A C 1
ATOM 693 O O . SER A 1 93 ? 9.630 -3.661 -2.614 1.00 95.19 93 SER A O 1
ATOM 695 N N . LEU A 1 94 ? 9.653 -5.664 -1.554 1.00 94.06 94 LEU A N 1
ATOM 696 C CA . LEU A 1 94 ? 8.340 -5.527 -0.929 1.00 94.06 94 LEU A CA 1
ATOM 697 C C . LEU A 1 94 ? 8.300 -4.305 -0.018 1.00 94.06 94 LEU A C 1
ATOM 699 O O . LEU A 1 94 ? 7.476 -3.419 -0.240 1.00 94.06 94 LEU A O 1
ATOM 703 N N . LYS A 1 95 ? 9.268 -4.176 0.899 1.00 94.12 95 LYS A N 1
ATOM 704 C CA . LYS A 1 95 ? 9.359 -3.027 1.808 1.00 94.12 95 LYS A CA 1
ATOM 705 C C . LYS A 1 95 ? 9.296 -1.686 1.073 1.00 94.12 95 LYS A C 1
ATOM 707 O O . LYS A 1 95 ? 8.447 -0.860 1.379 1.00 94.12 95 LYS A O 1
ATOM 712 N N . LYS A 1 96 ? 10.125 -1.476 0.041 1.00 95.50 96 LYS A N 1
ATOM 713 C CA . LYS A 1 96 ? 10.123 -0.215 -0.730 1.00 95.50 96 LYS A CA 1
ATOM 714 C C . LYS A 1 96 ? 8.793 0.033 -1.438 1.00 95.50 96 LYS A C 1
ATOM 716 O O . LYS A 1 96 ? 8.308 1.161 -1.450 1.00 95.50 96 LYS A O 1
ATOM 721 N N . ARG A 1 97 ? 8.210 -1.005 -2.046 1.00 94.81 97 ARG A N 1
ATOM 722 C CA . ARG A 1 97 ? 6.947 -0.869 -2.778 1.00 94.81 97 ARG A CA 1
ATOM 723 C C . ARG A 1 97 ? 5.798 -0.520 -1.841 1.00 94.81 97 ARG A C 1
ATOM 725 O O . ARG A 1 97 ? 5.022 0.369 -2.172 1.00 94.81 97 ARG A O 1
ATOM 732 N N . VAL A 1 98 ? 5.711 -1.200 -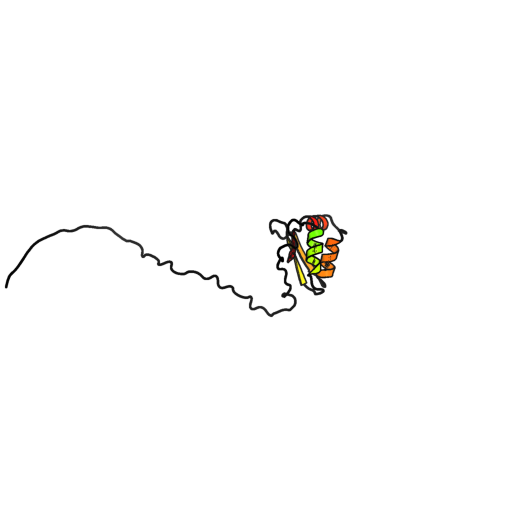0.703 1.00 94.44 98 VAL A N 1
ATOM 733 C CA . VAL A 1 98 ? 4.628 -1.017 0.262 1.00 94.44 98 VAL A CA 1
ATOM 734 C C . VAL A 1 98 ? 4.749 0.329 0.982 1.00 94.44 98 VAL A C 1
ATOM 736 O O . VAL A 1 98 ? 3.749 1.030 1.123 1.00 94.44 98 VAL A O 1
ATOM 739 N N . THR A 1 99 ? 5.971 0.780 1.294 1.00 95.06 99 THR A N 1
ATOM 740 C CA . THR A 1 99 ? 6.212 2.114 1.877 1.00 95.06 99 THR A CA 1
ATOM 741 C C . THR A 1 99 ? 5.651 3.236 1.002 1.00 95.06 99 THR A C 1
ATOM 743 O O . THR A 1 99 ? 5.112 4.205 1.530 1.00 95.06 99 THR A O 1
ATOM 746 N N . ASN A 1 100 ? 5.715 3.112 -0.328 1.00 94.12 100 ASN A N 1
ATOM 747 C CA . ASN A 1 100 ? 5.168 4.134 -1.227 1.00 94.12 100 ASN A CA 1
ATOM 748 C C . ASN A 1 100 ? 3.649 4.313 -1.073 1.00 94.12 100 ASN A C 1
ATOM 750 O O . ASN A 1 100 ? 3.153 5.422 -1.253 1.00 94.12 100 ASN A O 1
ATOM 754 N N . TYR A 1 101 ? 2.909 3.256 -0.722 1.00 94.19 101 TYR A N 1
ATOM 755 C CA . TYR A 1 101 ? 1.471 3.370 -0.463 1.00 94.19 101 TYR A CA 1
ATOM 756 C C . TYR A 1 101 ? 1.185 4.084 0.864 1.00 94.19 101 TYR A C 1
ATOM 758 O O . TYR A 1 101 ? 0.269 4.899 0.925 1.00 94.19 101 TYR A O 1
ATOM 766 N N . ALA A 1 102 ? 2.005 3.865 1.895 1.00 91.50 102 ALA A N 1
ATOM 767 C CA . ALA A 1 102 ? 1.857 4.548 3.184 1.00 91.50 102 ALA A CA 1
ATOM 768 C C . ALA A 1 102 ? 2.135 6.066 3.111 1.00 91.50 102 ALA A C 1
ATOM 770 O O . ALA A 1 102 ? 1.656 6.825 3.944 1.00 91.50 102 ALA A O 1
ATOM 771 N N . GLN A 1 103 ? 2.878 6.539 2.104 1.00 90.25 103 GLN A N 1
ATOM 772 C CA . GLN A 1 103 ? 3.229 7.960 1.948 1.00 90.25 103 GLN A CA 1
ATOM 773 C C . GLN A 1 103 ? 2.083 8.855 1.441 1.00 90.25 103 GLN A C 1
ATOM 775 O O . GLN A 1 103 ? 2.264 10.069 1.338 1.00 90.25 103 GLN A O 1
ATOM 780 N N . GLY A 1 104 ? 0.933 8.293 1.055 1.00 80.81 104 GLY A N 1
ATOM 781 C CA . GLY A 1 104 ? -0.230 9.078 0.620 1.00 80.81 104 GLY A CA 1
ATOM 782 C C . GLY A 1 104 ? -0.120 9.709 -0.777 1.00 80.81 104 GLY A C 1
ATOM 783 O O . GLY A 1 104 ? -1.025 10.419 -1.211 1.00 80.81 104 GLY A O 1
ATOM 784 N N . ARG A 1 105 ? 0.974 9.466 -1.510 1.00 83.44 105 ARG A N 1
ATOM 785 C CA . ARG A 1 105 ? 1.199 10.007 -2.861 1.00 83.44 105 ARG A CA 1
ATOM 786 C C . ARG A 1 105 ? 0.670 9.037 -3.911 1.00 83.44 105 ARG A C 1
ATOM 788 O O . ARG A 1 105 ? 1.403 8.202 -4.437 1.00 83.44 105 ARG A O 1
ATOM 795 N N . PHE A 1 106 ? -0.622 9.134 -4.204 1.00 85.69 106 PHE A N 1
ATOM 796 C CA . PHE A 1 106 ? -1.286 8.239 -5.151 1.00 85.69 106 PHE A CA 1
ATOM 797 C C . PHE A 1 106 ? -1.342 8.842 -6.551 1.00 85.69 106 PHE A C 1
ATOM 799 O O . PHE A 1 106 ? -1.799 9.963 -6.742 1.00 85.69 106 PHE A O 1
ATOM 806 N N . HIS A 1 107 ? -0.934 8.063 -7.550 1.00 81.88 107 HIS A N 1
ATOM 807 C CA . HIS A 1 107 ? -0.994 8.483 -8.953 1.00 81.88 107 HIS A CA 1
ATOM 808 C C . HIS A 1 107 ? -2.376 8.286 -9.592 1.00 81.88 107 HIS A C 1
ATOM 810 O O . HIS A 1 107 ? -2.604 8.747 -10.704 1.00 81.88 107 HIS A O 1
ATOM 816 N N . THR A 1 108 ? -3.297 7.581 -8.922 1.00 93.44 108 THR A N 1
ATOM 817 C CA . THR A 1 108 ? -4.665 7.357 -9.414 1.00 93.44 108 THR A CA 1
ATOM 818 C C . THR A 1 108 ? -5.665 7.245 -8.262 1.00 93.44 108 THR A C 1
ATOM 820 O O . THR A 1 108 ? -5.322 6.774 -7.173 1.00 93.44 108 THR A O 1
ATOM 823 N N . ASN A 1 109 ? -6.930 7.585 -8.534 1.00 93.62 109 ASN A N 1
ATOM 824 C CA . ASN A 1 109 ? -8.036 7.425 -7.581 1.00 93.62 109 ASN A CA 1
ATOM 825 C C . ASN A 1 109 ? -8.224 5.970 -7.139 1.00 93.62 109 ASN A C 1
ATOM 827 O O . ASN A 1 109 ? -8.507 5.714 -5.972 1.00 93.62 109 ASN A O 1
ATOM 831 N N . ARG A 1 110 ? -8.011 5.010 -8.049 1.00 94.38 110 ARG A N 1
ATOM 832 C CA . ARG A 1 110 ? -8.092 3.577 -7.741 1.00 94.38 110 ARG A CA 1
ATOM 833 C C . ARG A 1 110 ? -7.094 3.177 -6.655 1.00 94.38 110 ARG A C 1
ATOM 835 O O . ARG A 1 110 ? -7.465 2.457 -5.736 1.00 94.38 110 ARG A O 1
ATOM 842 N N . ILE A 1 111 ? -5.850 3.650 -6.751 1.00 94.25 111 ILE A N 1
ATOM 843 C CA . ILE A 1 111 ? -4.818 3.356 -5.748 1.00 94.25 111 ILE A CA 1
ATOM 844 C C . ILE A 1 111 ? -5.149 4.032 -4.418 1.00 94.25 111 ILE A C 1
ATOM 846 O O . ILE A 1 111 ? -5.009 3.400 -3.380 1.00 94.25 111 ILE A O 1
ATOM 850 N N . GLY A 1 112 ? -5.649 5.271 -4.442 1.00 95.00 112 GLY A N 1
ATOM 851 C CA . GLY A 1 112 ? -6.093 5.943 -3.220 1.00 95.00 112 GLY A CA 1
ATOM 852 C C . GLY A 1 112 ? -7.253 5.225 -2.525 1.00 95.00 112 GLY A C 1
ATOM 853 O O . GLY A 1 112 ? -7.242 5.099 -1.304 1.00 95.00 112 GLY A O 1
ATOM 854 N N . ARG A 1 113 ? -8.230 4.713 -3.287 1.00 95.00 1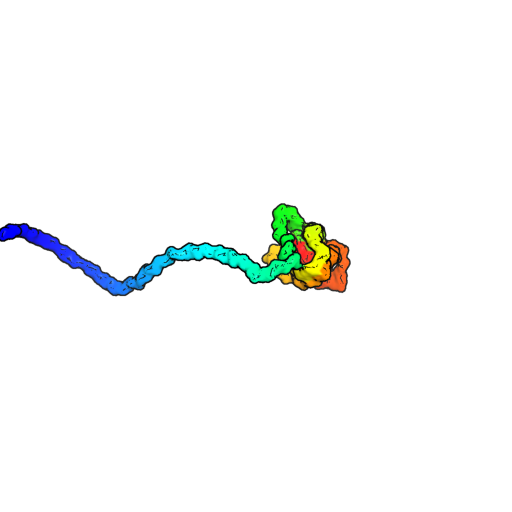13 ARG A N 1
ATOM 855 C CA . ARG A 1 113 ? -9.337 3.907 -2.750 1.00 95.00 113 ARG A CA 1
ATOM 856 C C . ARG A 1 113 ? -8.833 2.607 -2.135 1.00 95.00 113 ARG A C 1
ATOM 858 O O . ARG A 1 113 ? -9.158 2.329 -0.990 1.00 95.00 113 ARG A O 1
ATOM 865 N N . MET A 1 114 ? -8.008 1.870 -2.878 1.00 95.25 114 MET A N 1
ATOM 866 C CA . MET A 1 114 ? -7.391 0.639 -2.395 1.00 95.25 114 MET A CA 1
ATOM 867 C C . MET A 1 114 ? -6.675 0.879 -1.066 1.00 95.25 114 MET A C 1
ATOM 869 O O . MET A 1 114 ? -6.965 0.180 -0.110 1.00 95.25 114 MET A O 1
ATOM 873 N N . VAL A 1 115 ? -5.839 1.921 -0.972 1.00 95.69 115 VAL A N 1
ATOM 874 C CA . VAL A 1 115 ? -5.100 2.197 0.263 1.00 95.69 115 VAL A CA 1
ATOM 875 C C . VAL A 1 115 ? -6.038 2.467 1.423 1.00 95.69 115 VAL A C 1
ATOM 877 O O . VAL A 1 115 ? -5.820 1.885 2.470 1.00 95.69 115 VAL A O 1
ATOM 880 N N . ARG A 1 116 ? -7.076 3.297 1.244 1.00 95.44 116 ARG A N 1
ATOM 881 C CA . ARG A 1 116 ? -8.052 3.625 2.301 1.00 95.44 116 ARG A CA 1
ATOM 882 C C . ARG A 1 116 ? -8.822 2.414 2.820 1.00 95.44 116 ARG A C 1
ATOM 884 O O . ARG A 1 116 ? -9.167 2.399 3.993 1.00 95.44 116 ARG A O 1
ATOM 891 N N . GLU A 1 117 ? -9.123 1.460 1.947 1.00 95.69 117 GLU A N 1
ATOM 892 C CA . GLU A 1 117 ? -9.916 0.274 2.286 1.00 95.69 117 GLU A CA 1
ATOM 893 C C . GLU A 1 117 ? -9.065 -0.876 2.840 1.00 95.69 117 GLU A C 1
ATOM 895 O O . GLU A 1 117 ? -9.622 -1.782 3.456 1.00 95.69 117 GLU A O 1
ATOM 900 N N . THR A 1 118 ? -7.739 -0.845 2.659 1.00 95.62 118 THR A N 1
ATOM 901 C CA . THR A 1 118 ? -6.836 -1.873 3.186 1.00 95.62 118 THR A CA 1
ATOM 902 C C . THR A 1 118 ? -6.919 -1.950 4.710 1.00 95.62 118 THR A C 1
ATOM 904 O O . THR A 1 118 ? -6.696 -0.951 5.398 1.00 95.62 118 THR A O 1
ATOM 907 N N . SER A 1 119 ? -7.173 -3.150 5.226 1.00 94.75 119 SER A N 1
ATOM 908 C CA . SER A 1 119 ? -7.086 -3.504 6.649 1.00 94.75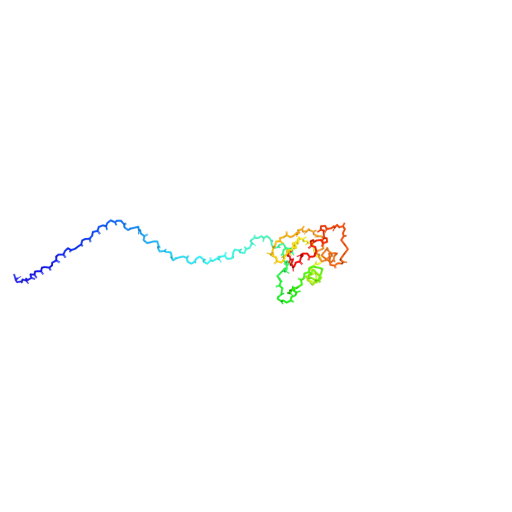 119 SER A CA 1
ATOM 909 C C . SER A 1 119 ? -5.958 -4.502 6.927 1.00 94.75 119 SER A C 1
ATOM 911 O O . SER A 1 119 ? -5.374 -4.473 8.002 1.00 94.75 119 SER A O 1
ATOM 913 N N . THR A 1 120 ? -5.622 -5.378 5.976 1.00 92.25 120 THR A N 1
ATOM 914 C CA . THR A 1 120 ? -4.604 -6.429 6.149 1.00 92.25 120 THR A CA 1
ATOM 915 C C . THR A 1 120 ? -3.802 -6.665 4.864 1.00 92.25 120 THR A C 1
ATOM 917 O O . THR A 1 120 ? -4.190 -6.237 3.770 1.00 92.25 120 THR A O 1
ATOM 920 N N . MET A 1 121 ? -2.634 -7.308 5.000 1.00 91.06 121 MET A N 1
ATOM 921 C CA . MET A 1 121 ? -1.737 -7.656 3.893 1.00 91.06 121 MET A CA 1
ATOM 922 C C . MET A 1 121 ? -1.123 -9.042 4.086 1.00 91.06 121 MET A C 1
ATOM 924 O O . MET A 1 121 ? -0.860 -9.431 5.220 1.00 91.06 121 MET A O 1
ATOM 928 N N . GLU A 1 122 ? -0.843 -9.713 2.972 1.00 88.75 122 GLU A N 1
ATOM 929 C CA . GLU A 1 122 ? -0.158 -11.015 2.875 1.00 88.75 122 GLU A CA 1
ATOM 930 C C . GLU A 1 122 ? 0.649 -11.127 1.572 1.00 88.75 122 GLU A C 1
ATOM 932 O O . GLU A 1 122 ? 0.612 -10.145 0.793 1.00 88.75 122 GLU A O 1
#

Foldseek 3Di:
DDDDDDDDDDDDDDDDDDDDDPPPDPPPPPPDDPPDPVDVQVPQPQDDDPPQQVPHAFLSSLVSSLVSFFQAWYKKFFAFPVRHTLDIDTDRGPSVVSVVRSVCDDPDPSSRVSRRRGRGMD

pLDDT: mean 75.61, std 20.17, range [33.59, 96.12]